Protein AF-A0AAD7DE97-F1 (afdb_monomer_lite)

Secondary structure (DSSP, 8-state):
-HHHHHHHHHH--SSPPPPPP---HHHHHHHHHHH-HHHHHHHHSS-HHHHHHHHHHHTT-GGG---SSSPPPPHHHHHHHHHHHHHHSSTT--GGG--

pLDDT: mean 86.44, std 11.4, range [39.44, 98.31]

Sequence (99 aa):
YCELIREIEGTRVLSPAPPVPKMSQLPLLDHFREYSVDRWRRKLRVEPDTFDVLLGLIEGDTVFQNNSHTPQLPVEMQLAVFLFRAGHYGNAASPEDTA

Foldseek 3Di:
DVVLVVVCVVVVDNDDDDDQDPDDPVVSLVVCLPPNQPVNCLQQVDGPVVLVVVCVVPQPDPVQDDPDPDDDDRPSVVSSVVSNCVAAVDPPHDCPPVD

Organism: Mycena rosella (NCBI:txid1033263)

Structure (mmCIF, N/CA/C/O backbone):
data_AF-A0AAD7DE97-F1
#
_entry.id   AF-A0AAD7DE97-F1
#
loop_
_atom_site.group_PDB
_atom_site.id
_atom_site.type_symbol
_atom_si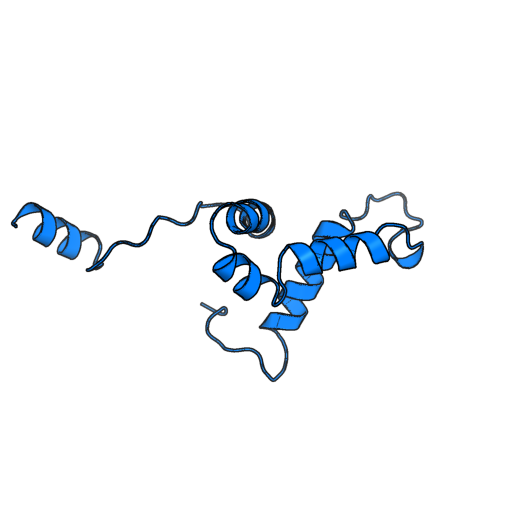te.label_atom_id
_atom_site.label_alt_id
_atom_site.label_comp_id
_atom_site.label_asym_id
_atom_site.label_entity_id
_atom_site.label_seq_id
_atom_site.pdbx_PDB_ins_code
_atom_site.Cartn_x
_atom_site.Cartn_y
_atom_site.Cartn_z
_atom_site.occupancy
_atom_site.B_iso_or_equiv
_atom_site.auth_seq_id
_atom_site.auth_comp_id
_atom_site.auth_asym_id
_atom_site.auth_atom_id
_atom_site.pdbx_PDB_model_num
ATOM 1 N N . TYR A 1 1 ? 25.579 7.204 -31.307 1.00 62.41 1 TYR A N 1
ATOM 2 C CA . TYR A 1 1 ? 26.473 6.165 -30.747 1.00 62.41 1 TYR A CA 1
ATOM 3 C C . TYR A 1 1 ? 27.391 6.720 -29.658 1.00 62.41 1 TYR A C 1
ATOM 5 O O . TYR A 1 1 ? 27.329 6.211 -28.551 1.00 62.41 1 TYR A O 1
ATOM 13 N N . CYS A 1 2 ? 28.175 7.781 -29.901 1.00 77.06 2 CYS A N 1
ATOM 14 C CA . CYS A 1 2 ? 29.068 8.354 -28.876 1.00 77.06 2 CYS A CA 1
ATOM 15 C C . CYS A 1 2 ? 28.351 8.925 -27.636 1.00 77.06 2 CYS A C 1
ATOM 17 O O . CYS A 1 2 ? 28.868 8.788 -26.535 1.00 77.06 2 CYS A O 1
ATOM 19 N N . GLU A 1 3 ? 27.176 9.542 -27.790 1.00 80.94 3 GLU A N 1
ATOM 20 C CA . GLU A 1 3 ? 26.407 10.071 -26.647 1.00 80.94 3 GLU A CA 1
ATOM 21 C C . GLU A 1 3 ? 25.829 8.954 -25.773 1.00 80.94 3 GLU A C 1
ATOM 23 O O . GLU A 1 3 ? 25.995 8.993 -24.561 1.00 80.94 3 GLU A O 1
ATOM 28 N N . LEU A 1 4 ? 25.279 7.903 -26.391 1.00 80.00 4 LEU A N 1
ATOM 29 C CA . LEU A 1 4 ? 24.781 6.719 -25.685 1.00 80.00 4 LEU A CA 1
ATOM 30 C C . LEU A 1 4 ? 25.894 6.0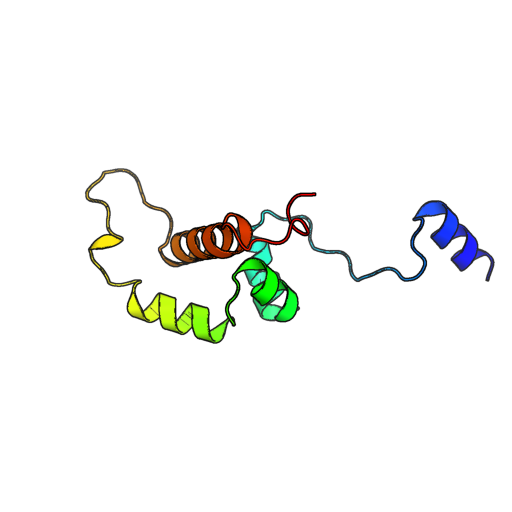05 -24.901 1.00 80.00 4 LEU A C 1
ATOM 32 O O . LEU A 1 4 ? 25.688 5.619 -23.758 1.00 80.00 4 LEU A O 1
ATOM 36 N N . ILE A 1 5 ? 27.086 5.849 -25.491 1.00 84.62 5 ILE A N 1
ATOM 37 C CA . ILE A 1 5 ? 28.232 5.236 -24.798 1.00 84.62 5 ILE A CA 1
ATOM 38 C C . ILE A 1 5 ? 28.654 6.090 -23.598 1.00 84.62 5 ILE A C 1
ATOM 40 O O . ILE A 1 5 ? 28.828 5.548 -22.513 1.00 84.62 5 ILE A O 1
ATOM 44 N N . ARG A 1 6 ? 28.745 7.418 -23.753 1.00 85.31 6 ARG A N 1
ATOM 45 C CA . ARG A 1 6 ? 29.068 8.326 -22.637 1.00 85.31 6 ARG A CA 1
ATOM 46 C C . ARG A 1 6 ? 28.019 8.284 -21.528 1.00 85.31 6 ARG A C 1
ATOM 48 O O . ARG A 1 6 ? 28.370 8.341 -20.353 1.00 85.31 6 ARG A O 1
ATOM 55 N N . GLU A 1 7 ? 26.745 8.188 -21.887 1.00 83.56 7 GLU A N 1
ATOM 56 C CA . GLU A 1 7 ? 25.651 8.083 -20.924 1.00 83.56 7 GLU A CA 1
ATOM 57 C C . GLU A 1 7 ? 25.702 6.753 -20.162 1.00 83.56 7 GLU A C 1
ATOM 59 O O . GLU A 1 7 ? 25.599 6.750 -18.935 1.00 83.56 7 GLU A O 1
ATOM 64 N N . ILE A 1 8 ? 25.955 5.634 -20.849 1.00 85.69 8 ILE A N 1
ATOM 65 C CA . ILE A 1 8 ? 26.151 4.322 -20.216 1.00 85.69 8 ILE A CA 1
ATOM 66 C C . ILE A 1 8 ? 27.399 4.329 -19.324 1.00 85.69 8 ILE A C 1
ATOM 68 O O . ILE A 1 8 ? 27.349 3.808 -18.216 1.00 85.69 8 ILE A O 1
ATOM 72 N N . GLU A 1 9 ? 28.510 4.934 -19.746 1.00 87.69 9 GLU A N 1
ATOM 73 C CA . GLU A 1 9 ? 29.728 5.036 -18.927 1.00 87.69 9 GLU A CA 1
ATOM 74 C C . GLU A 1 9 ? 29.513 5.893 -17.667 1.00 87.69 9 GLU A C 1
ATOM 76 O O . GLU A 1 9 ? 30.006 5.541 -16.593 1.00 87.69 9 GLU A O 1
ATOM 81 N N . GLY A 1 10 ? 28.745 6.984 -17.776 1.00 87.25 10 GLY A N 1
ATOM 82 C CA . GLY A 1 10 ? 28.440 7.883 -16.659 1.00 87.25 10 GLY A CA 1
ATOM 83 C C . GLY A 1 10 ? 27.393 7.339 -15.683 1.00 87.25 10 GLY A C 1
ATOM 84 O O . GLY A 1 10 ? 27.522 7.525 -14.475 1.00 87.25 10 GLY A O 1
ATOM 85 N N . THR A 1 11 ? 26.365 6.653 -16.185 1.00 85.00 11 THR A N 1
ATOM 86 C CA . THR A 1 11 ? 25.256 6.127 -15.367 1.00 85.00 11 THR A CA 1
ATOM 87 C C . THR A 1 11 ? 25.455 4.674 -14.948 1.00 85.00 11 THR A C 1
ATOM 89 O O . THR A 1 11 ? 24.869 4.238 -13.961 1.00 85.00 11 THR A O 1
ATOM 92 N N . ARG A 1 12 ? 26.290 3.924 -15.680 1.00 84.44 12 ARG A N 1
ATOM 93 C CA . ARG A 1 12 ? 26.448 2.462 -15.604 1.00 84.44 12 ARG A CA 1
ATOM 94 C C . ARG A 1 12 ? 25.154 1.685 -15.856 1.00 84.44 12 ARG A C 1
ATOM 96 O O . ARG A 1 12 ? 25.002 0.570 -15.363 1.00 84.44 12 ARG A O 1
ATOM 103 N N 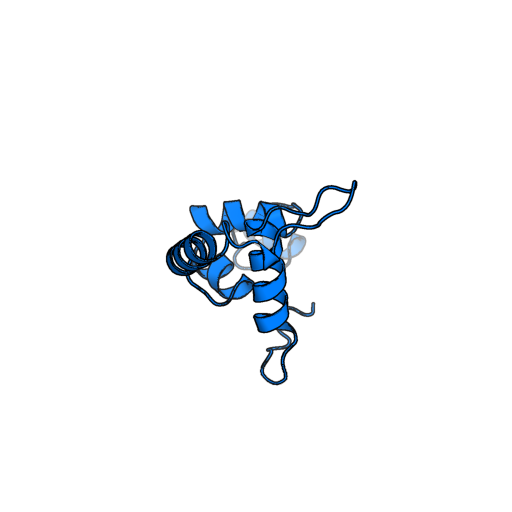. VAL A 1 13 ? 24.226 2.249 -16.632 1.00 84.19 13 VAL A N 1
ATOM 104 C CA . VAL A 1 13 ? 22.925 1.634 -16.924 1.00 84.19 13 VAL A CA 1
ATOM 105 C C 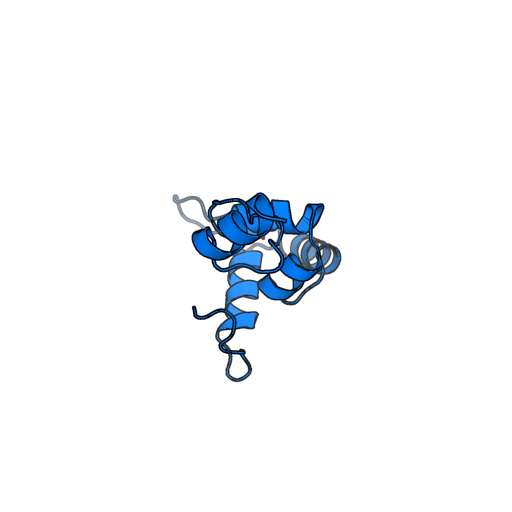. VAL A 1 13 ? 22.743 1.466 -18.431 1.00 84.19 13 VAL A C 1
ATOM 107 O O . VAL A 1 13 ? 22.751 2.437 -19.176 1.00 84.19 13 VAL A O 1
ATOM 110 N N . LEU A 1 14 ? 22.552 0.219 -18.879 1.00 85.50 14 LEU A N 1
ATOM 111 C CA . LEU A 1 14 ? 22.364 -0.125 -20.298 1.00 85.50 14 LEU A CA 1
ATOM 112 C C . LEU A 1 14 ? 20.974 0.259 -20.830 1.00 85.50 14 LEU A C 1
ATOM 114 O O . LEU A 1 14 ? 20.804 0.549 -22.010 1.00 85.50 14 LEU A O 1
ATOM 118 N N . SER A 1 15 ? 19.960 0.214 -19.971 1.00 80.81 15 SER A N 1
ATOM 119 C CA . SER A 1 15 ? 18.578 0.547 -20.317 1.00 80.81 15 SER A CA 1
ATOM 120 C C . SER A 1 15 ? 17.953 1.280 -19.134 1.00 80.81 15 SER A C 1
ATOM 122 O O . SER A 1 15 ? 17.569 0.629 -18.159 1.00 80.81 15 SER A O 1
ATOM 124 N N . PRO A 1 16 ? 17.925 2.624 -19.153 1.00 74.88 16 PRO A N 1
ATOM 125 C CA . PRO A 1 16 ? 17.422 3.394 -18.028 1.00 74.88 16 PRO A CA 1
ATOM 126 C C . PRO A 1 16 ? 15.931 3.121 -17.826 1.00 74.88 16 PRO A C 1
ATOM 128 O O . PRO A 1 16 ? 15.114 3.305 -18.728 1.00 74.88 16 PRO A O 1
ATOM 131 N N . ALA A 1 17 ? 15.577 2.663 -16.626 1.00 76.75 17 ALA A N 1
ATOM 132 C CA . ALA A 1 17 ? 14.186 2.592 -16.205 1.00 76.75 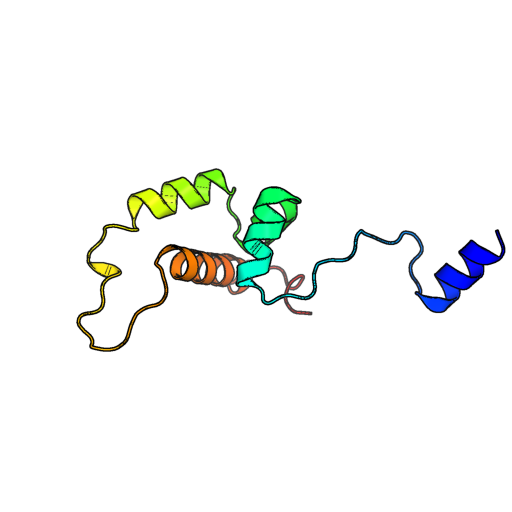17 ALA A CA 1
ATOM 133 C C . ALA A 1 17 ? 13.668 4.008 -15.889 1.00 76.75 17 ALA A C 1
ATOM 135 O O . ALA A 1 17 ? 14.460 4.865 -15.479 1.00 76.75 17 ALA A O 1
ATOM 136 N N . PRO A 1 18 ? 12.352 4.262 -16.017 1.00 79.31 18 PRO A N 1
ATOM 137 C CA . PRO A 1 18 ? 11.761 5.511 -15.559 1.00 79.31 18 PRO A CA 1
ATOM 138 C C . PRO A 1 18 ? 12.155 5.778 -14.099 1.00 79.31 18 PRO A C 1
ATOM 140 O O . PRO A 1 18 ? 12.068 4.856 -13.275 1.00 79.31 18 PRO A O 1
ATOM 143 N N . PRO A 1 19 ? 12.595 7.002 -13.763 1.00 77.75 19 PRO A N 1
ATOM 144 C CA . PRO A 1 19 ? 13.016 7.317 -12.411 1.00 77.75 19 PRO A CA 1
ATOM 145 C C . PRO A 1 19 ? 11.840 7.144 -11.450 1.00 77.75 19 PRO A C 1
ATOM 147 O O . PRO A 1 19 ? 10.731 7.613 -11.705 1.00 77.75 19 PRO A O 1
ATOM 150 N N . VAL A 1 20 ? 12.086 6.477 -10.324 1.00 77.75 20 VAL A N 1
ATOM 151 C CA . VAL A 1 20 ? 11.116 6.432 -9.229 1.00 77.75 20 VAL A CA 1
ATOM 152 C C . VAL A 1 20 ? 11.136 7.795 -8.529 1.00 77.75 20 VAL A C 1
ATOM 154 O O . VAL A 1 20 ? 12.227 8.278 -8.201 1.00 77.75 20 VAL A O 1
ATOM 157 N N . PRO A 1 21 ? 9.974 8.431 -8.290 1.00 82.38 21 PRO A N 1
ATOM 158 C CA . PRO A 1 21 ? 9.916 9.681 -7.548 1.00 82.38 21 PRO A CA 1
ATOM 159 C C . PRO A 1 21 ? 10.614 9.557 -6.192 1.00 82.38 21 PRO A C 1
ATOM 161 O O . PRO A 1 21 ? 10.406 8.599 -5.445 1.00 82.38 21 PRO A O 1
ATOM 164 N N . LYS A 1 22 ? 11.451 10.543 -5.860 1.00 82.50 22 LYS A N 1
ATOM 165 C CA . LYS A 1 22 ? 12.120 10.608 -4.556 1.00 82.50 22 LYS A CA 1
ATOM 166 C C . LYS A 1 22 ? 11.145 11.162 -3.519 1.00 82.50 22 LYS A C 1
ATOM 168 O O . LYS A 1 22 ? 11.108 12.365 -3.284 1.00 82.50 22 LYS A O 1
ATOM 173 N N . MET A 1 23 ? 10.349 10.280 -2.924 1.00 83.12 23 MET A N 1
ATOM 174 C CA . MET A 1 23 ? 9.362 10.615 -1.894 1.00 83.12 23 MET A CA 1
ATOM 175 C C . MET A 1 23 ? 9.366 9.581 -0.761 1.00 83.12 23 MET A C 1
ATOM 177 O O . MET A 1 23 ? 9.994 8.525 -0.869 1.00 83.12 23 MET A O 1
ATOM 181 N N . SER A 1 24 ? 8.698 9.890 0.353 1.00 84.38 24 SER A N 1
ATOM 182 C CA . SER A 1 24 ? 8.520 8.919 1.438 1.00 84.38 24 SER A CA 1
ATOM 183 C C . SER A 1 24 ? 7.659 7.735 0.973 1.00 84.38 24 SER A C 1
ATOM 185 O O . SER A 1 24 ? 6.907 7.834 0.006 1.00 84.38 24 SER A O 1
ATOM 187 N N . GLN A 1 25 ? 7.790 6.585 1.643 1.00 85.12 25 GLN A N 1
ATOM 188 C CA . GLN A 1 25 ? 7.211 5.325 1.155 1.00 85.12 25 GLN A CA 1
ATOM 189 C C . GLN A 1 25 ? 5.680 5.353 1.044 1.00 85.12 25 GLN A C 1
ATOM 191 O O . GLN A 1 25 ? 5.153 4.758 0.115 1.00 85.12 25 GLN A O 1
ATOM 196 N N . LEU A 1 26 ? 4.978 6.037 1.957 1.00 87.25 26 LEU A N 1
ATOM 197 C CA . LEU A 1 26 ? 3.512 6.100 1.938 1.00 87.25 26 LEU A CA 1
ATOM 198 C C . LEU A 1 26 ? 2.979 6.916 0.743 1.00 87.25 26 LEU A C 1
ATOM 200 O O . LEU A 1 26 ? 2.249 6.336 -0.047 1.00 87.25 26 LEU A O 1
ATOM 204 N N . PRO A 1 27 ? 3.400 8.173 0.498 1.00 88.56 27 PRO A N 1
ATOM 205 C CA . PRO A 1 27 ? 3.025 8.902 -0.722 1.00 88.56 27 PRO A CA 1
ATOM 206 C C . PRO A 1 27 ? 3.416 8.206 -2.032 1.00 88.56 27 PRO A C 1
ATOM 208 O O . PRO A 1 27 ? 2.792 8.412 -3.069 1.00 88.56 27 PRO A O 1
ATOM 211 N N . LEU A 1 28 ? 4.469 7.383 -2.008 1.00 90.19 28 LEU A N 1
ATOM 212 C CA . LEU A 1 28 ? 4.882 6.612 -3.179 1.00 90.19 28 LEU A CA 1
ATOM 213 C C . LEU A 1 28 ? 3.863 5.528 -3.552 1.00 90.19 28 LEU A C 1
ATOM 215 O O . LEU A 1 28 ? 3.792 5.139 -4.718 1.00 90.19 28 LEU A O 1
ATOM 219 N N . LEU A 1 29 ? 3.067 5.062 -2.585 1.00 92.25 29 LEU A N 1
ATOM 220 C CA . LEU A 1 29 ? 1.968 4.145 -2.841 1.00 92.25 29 LEU A CA 1
ATOM 221 C C . LEU A 1 29 ? 0.950 4.803 -3.781 1.00 92.25 29 LEU A C 1
ATOM 223 O O . LEU A 1 29 ? 0.652 4.205 -4.807 1.00 92.25 29 LEU A O 1
ATOM 227 N N . ASP A 1 30 ? 0.509 6.039 -3.540 1.00 91.00 30 ASP A N 1
ATOM 228 C CA . ASP A 1 30 ? -0.454 6.727 -4.423 1.00 91.00 30 ASP A CA 1
ATOM 229 C C . ASP A 1 30 ? 0.047 6.799 -5.872 1.00 91.00 30 ASP A C 1
ATOM 231 O O . ASP A 1 30 ? -0.663 6.460 -6.820 1.00 91.00 30 ASP A O 1
ATOM 235 N N . HIS A 1 31 ? 1.331 7.119 -6.046 1.00 90.56 31 HIS A N 1
ATOM 236 C CA . HIS A 1 31 ? 1.967 7.105 -7.360 1.00 90.56 31 HIS A CA 1
ATOM 237 C C . HIS A 1 31 ? 2.007 5.693 -7.977 1.00 90.56 31 HIS A C 1
ATOM 239 O O . HIS A 1 31 ? 1.821 5.517 -9.181 1.00 90.56 31 HIS A O 1
ATOM 245 N N . PHE A 1 32 ? 2.276 4.647 -7.195 1.00 92.25 32 PHE A N 1
ATOM 246 C CA . PHE A 1 32 ? 2.252 3.277 -7.714 1.00 92.25 32 PHE A CA 1
ATOM 247 C C . PHE A 1 32 ? 0.846 2.799 -8.055 1.00 92.25 32 PHE A C 1
ATOM 249 O O . PHE A 1 32 ? 0.691 2.105 -9.056 1.00 92.25 32 PHE A O 1
ATOM 256 N N . ARG A 1 33 ? -0.167 3.194 -7.286 1.00 92.19 33 ARG A N 1
ATOM 257 C CA . ARG A 1 33 ? -1.570 2.892 -7.574 1.00 92.19 33 ARG A CA 1
ATOM 258 C C . ARG A 1 33 ? -1.971 3.415 -8.950 1.00 92.19 33 ARG A C 1
ATOM 260 O O . ARG A 1 33 ? -2.596 2.684 -9.707 1.00 92.19 33 ARG A O 1
ATOM 267 N N . GLU A 1 34 ? -1.552 4.632 -9.290 1.00 90.56 34 GLU A N 1
ATOM 268 C CA . GLU A 1 34 ? -1.917 5.277 -10.555 1.00 90.56 34 GLU A CA 1
ATOM 269 C C . GLU A 1 34 ? -1.050 4.823 -11.743 1.00 90.56 34 GLU A C 1
ATOM 271 O O . GLU A 1 34 ? -1.564 4.555 -12.827 1.00 90.56 34 GLU A O 1
ATOM 276 N N . TYR A 1 35 ? 0.267 4.690 -11.551 1.00 90.19 35 TYR A N 1
ATOM 277 C CA . TYR A 1 35 ? 1.207 4.516 -12.667 1.00 90.19 35 TYR A CA 1
ATOM 278 C C . TYR A 1 35 ? 1.885 3.141 -12.722 1.00 90.19 35 TYR A C 1
ATOM 280 O O . TYR A 1 35 ? 2.627 2.859 -13.666 1.00 90.19 35 TYR A O 1
ATOM 288 N N . SER A 1 36 ? 1.737 2.285 -11.702 1.00 90.44 36 SER A N 1
ATOM 289 C CA . SER A 1 36 ? 2.456 1.005 -11.647 1.00 90.44 36 SER A CA 1
ATOM 290 C C . SER A 1 36 ? 1.886 0.008 -10.632 1.00 90.44 36 SER A C 1
ATOM 292 O O . SER A 1 36 ? 2.483 -0.244 -9.578 1.00 90.44 36 SER A O 1
ATOM 294 N N . VAL A 1 37 ? 0.771 -0.625 -10.997 1.00 93.25 37 VAL A N 1
ATOM 295 C CA . VAL A 1 37 ? 0.088 -1.631 -10.165 1.00 93.25 37 VAL A CA 1
ATOM 296 C C . VAL A 1 37 ? 1.032 -2.758 -9.725 1.00 93.25 37 VAL A C 1
ATOM 298 O O . VAL A 1 37 ? 1.001 -3.172 -8.570 1.00 93.25 37 VAL A O 1
ATOM 301 N N . ASP A 1 38 ? 1.970 -3.192 -10.572 1.00 92.81 38 ASP A N 1
ATOM 302 C CA . ASP A 1 38 ? 2.964 -4.204 -10.184 1.00 92.81 38 ASP A CA 1
ATOM 303 C C . ASP A 1 38 ? 3.829 -3.777 -8.991 1.00 92.81 38 ASP A C 1
ATOM 305 O O . ASP A 1 38 ? 4.134 -4.589 -8.115 1.00 92.81 38 ASP A O 1
ATOM 309 N N . ARG A 1 39 ? 4.240 -2.503 -8.933 1.00 91.44 39 ARG A N 1
ATOM 310 C CA . ARG A 1 39 ? 5.020 -1.977 -7.803 1.00 91.44 39 ARG A CA 1
ATOM 311 C C . ARG A 1 39 ? 4.163 -1.841 -6.552 1.00 91.44 39 ARG A C 1
ATOM 313 O O . ARG A 1 39 ? 4.647 -2.164 -5.468 1.00 91.44 39 ARG A O 1
ATOM 320 N N . TRP A 1 40 ? 2.899 -1.446 -6.705 1.00 94.06 40 TRP A N 1
ATOM 321 C CA . TRP A 1 40 ? 1.932 -1.447 -5.607 1.00 94.06 40 TRP A CA 1
ATOM 322 C C . TRP A 1 40 ? 1.789 -2.849 -5.004 1.00 94.06 40 TRP A C 1
ATOM 324 O O . TRP A 1 40 ? 2.002 -3.041 -3.806 1.00 94.06 40 TRP A O 1
ATOM 334 N N . ARG A 1 41 ? 1.536 -3.855 -5.848 1.00 94.50 41 ARG A N 1
ATOM 335 C CA . ARG A 1 41 ? 1.401 -5.256 -5.433 1.00 94.50 41 ARG A CA 1
ATOM 336 C C . ARG A 1 41 ? 2.660 -5.803 -4.786 1.00 94.50 41 ARG A C 1
ATOM 338 O O . ARG A 1 41 ? 2.560 -6.538 -3.812 1.00 94.50 41 ARG A O 1
ATOM 345 N N . ARG A 1 42 ? 3.853 -5.463 -5.279 1.00 91.00 42 ARG A N 1
ATOM 346 C CA . ARG A 1 42 ? 5.100 -5.866 -4.604 1.00 91.00 42 ARG A CA 1
ATOM 347 C C . ARG A 1 42 ? 5.178 -5.283 -3.196 1.00 91.00 42 ARG A C 1
ATOM 349 O O . ARG A 1 42 ? 5.523 -6.010 -2.273 1.00 91.00 42 ARG A O 1
ATOM 356 N N . LYS A 1 43 ? 4.783 -4.019 -3.014 1.00 91.25 43 LYS A N 1
ATOM 357 C CA . LYS A 1 43 ? 4.826 -3.340 -1.712 1.00 91.25 43 LYS A CA 1
ATOM 358 C C . LYS A 1 43 ? 3.758 -3.804 -0.723 1.00 91.25 43 LYS A C 1
ATOM 360 O O . LYS A 1 43 ? 4.080 -3.960 0.449 1.00 91.25 43 LYS A O 1
ATOM 365 N N . LEU A 1 44 ? 2.516 -4.024 -1.145 1.00 94.62 44 LEU A N 1
ATOM 366 C CA . LEU A 1 44 ? 1.420 -4.360 -0.219 1.00 94.62 44 LEU A CA 1
ATOM 367 C C . LEU A 1 44 ? 0.948 -5.817 -0.308 1.00 94.62 44 LEU A C 1
ATOM 369 O O . LEU A 1 44 ? 0.125 -6.242 0.494 1.00 94.62 44 LEU A O 1
ATOM 373 N N . ARG A 1 45 ? 1.471 -6.592 -1.267 1.00 94.19 45 ARG A N 1
ATOM 374 C CA . ARG A 1 45 ? 1.115 -7.998 -1.547 1.00 94.19 45 ARG A CA 1
ATOM 375 C C . ARG A 1 45 ? -0.367 -8.228 -1.885 1.00 94.19 45 ARG A C 1
ATOM 377 O O . ARG A 1 45 ? -0.812 -9.371 -1.926 1.00 94.19 45 ARG A O 1
ATOM 384 N N . VAL A 1 46 ? -1.101 -7.162 -2.206 1.00 95.31 46 VAL A N 1
ATOM 385 C CA . VAL A 1 46 ? -2.507 -7.163 -2.642 1.00 95.31 46 VAL A CA 1
ATOM 386 C C . VAL A 1 46 ? -2.707 -6.201 -3.817 1.00 95.31 46 VAL A C 1
ATOM 388 O O . VAL A 1 46 ? -1.889 -5.305 -4.034 1.00 95.31 46 VAL A O 1
ATOM 391 N N . GLU A 1 47 ? -3.785 -6.390 -4.579 1.00 96.12 47 GLU A N 1
ATOM 392 C CA . GLU A 1 47 ? -4.222 -5.426 -5.601 1.00 96.12 47 GLU A CA 1
ATOM 393 C C . GLU A 1 47 ? -4.775 -4.142 -4.954 1.00 96.12 47 GLU A C 1
ATOM 395 O O . GLU A 1 47 ? -5.288 -4.216 -3.831 1.00 96.12 47 GLU A O 1
ATOM 400 N N . PRO A 1 48 ? -4.723 -2.979 -5.635 1.00 96.31 48 PRO A N 1
ATOM 401 C CA . PRO A 1 48 ? -5.354 -1.746 -5.158 1.00 96.31 48 PRO A CA 1
ATOM 402 C C . PRO A 1 48 ? -6.831 -1.927 -4.793 1.00 96.31 48 PRO A C 1
ATOM 404 O O . PRO A 1 48 ? -7.223 -1.557 -3.692 1.00 96.31 48 PRO A O 1
ATOM 407 N N . ASP A 1 49 ? -7.610 -2.598 -5.643 1.00 97.19 49 ASP A N 1
ATOM 408 C CA . ASP A 1 49 ? -9.042 -2.817 -5.399 1.00 97.19 49 ASP A CA 1
ATOM 409 C C . ASP A 1 49 ? -9.282 -3.694 -4.163 1.00 97.19 49 ASP A C 1
ATOM 411 O O . ASP A 1 49 ? -10.193 -3.458 -3.373 1.00 97.19 49 ASP A O 1
ATOM 415 N N . THR A 1 50 ? -8.437 -4.711 -3.952 1.00 97.62 50 THR A N 1
ATOM 416 C CA . THR A 1 50 ? -8.492 -5.540 -2.738 1.00 97.62 50 THR A CA 1
ATOM 417 C C . THR A 1 50 ? -8.178 -4.712 -1.499 1.00 97.62 50 THR A C 1
ATOM 419 O O . THR A 1 50 ? -8.822 -4.892 -0.469 1.00 97.62 50 THR A O 1
ATOM 422 N N . PHE A 1 51 ? -7.206 -3.806 -1.591 1.00 97.50 51 PHE A N 1
ATOM 423 C CA . PHE A 1 51 ? -6.887 -2.890 -0.505 1.00 97.50 51 PHE A CA 1
ATOM 424 C C . PHE A 1 51 ? -8.082 -1.989 -0.165 1.00 97.50 51 PHE A C 1
ATOM 426 O O . PHE A 1 51 ? -8.417 -1.872 1.011 1.00 97.50 51 PHE A O 1
ATOM 433 N N . ASP A 1 52 ? -8.766 -1.429 -1.164 1.00 97.75 52 ASP A N 1
ATOM 434 C CA . ASP A 1 52 ? -9.920 -0.545 -0.947 1.00 97.75 52 ASP A CA 1
ATOM 435 C C . ASP A 1 52 ? -11.115 -1.294 -0.340 1.00 97.75 52 ASP A C 1
ATOM 437 O O . ASP A 1 52 ? -11.771 -0.789 0.572 1.00 97.75 52 ASP A O 1
ATOM 441 N N . VAL A 1 53 ? -11.357 -2.539 -0.767 1.00 98.31 53 VAL A N 1
ATOM 442 C CA . VAL A 1 53 ? -12.367 -3.408 -0.142 1.00 98.31 53 VAL A CA 1
ATOM 443 C C . VAL A 1 53 ? -12.019 -3.688 1.320 1.00 98.31 53 VAL A C 1
ATOM 445 O O . VAL A 1 53 ? -12.885 -3.573 2.183 1.00 98.31 53 VAL A O 1
ATOM 448 N N . LEU A 1 54 ? -10.763 -4.034 1.621 1.00 97.38 54 LEU A N 1
ATOM 449 C CA . LEU A 1 54 ? -10.322 -4.268 2.999 1.00 97.38 54 LEU A CA 1
ATOM 450 C C . LEU A 1 54 ? -10.469 -3.011 3.854 1.00 97.38 54 LEU A C 1
ATOM 452 O O . LEU A 1 54 ? -10.962 -3.107 4.975 1.00 97.38 54 LEU A O 1
ATOM 456 N N . LEU A 1 55 ? -10.085 -1.849 3.323 1.00 97.81 55 LEU A N 1
ATOM 457 C CA . LEU A 1 55 ? -10.230 -0.569 4.002 1.00 97.81 55 LEU A CA 1
ATOM 458 C C . LEU A 1 55 ? -11.700 -0.284 4.326 1.00 97.81 55 LEU A C 1
ATOM 460 O O . LEU A 1 55 ? -12.021 -0.036 5.485 1.00 97.81 55 LEU A O 1
ATOM 464 N N . GLY A 1 56 ? -12.602 -0.420 3.350 1.00 97.81 56 GLY A N 1
ATOM 465 C CA . GLY A 1 56 ? -14.037 -0.202 3.555 1.00 97.81 56 GLY A CA 1
ATOM 466 C C . GLY A 1 56 ? -14.673 -1.146 4.583 1.00 97.81 56 GLY A C 1
ATOM 467 O O . GLY A 1 56 ? -15.660 -0.783 5.219 1.00 97.81 56 GLY A O 1
ATOM 468 N N . LEU A 1 57 ? -14.101 -2.338 4.790 1.00 96.88 57 LEU A N 1
ATOM 469 C CA . LEU A 1 57 ? -14.553 -3.276 5.822 1.00 96.88 57 LEU A CA 1
ATOM 470 C C . LEU A 1 57 ? -14.104 -2.890 7.238 1.00 96.88 57 LEU A C 1
ATOM 472 O O . LEU A 1 57 ? -14.768 -3.286 8.194 1.00 96.88 57 LEU A O 1
ATOM 476 N N . ILE A 1 58 ? -12.992 -2.162 7.387 1.00 96.12 58 ILE A N 1
ATOM 477 C CA . ILE A 1 58 ? -12.356 -1.926 8.695 1.00 96.12 58 ILE A CA 1
ATOM 478 C C . ILE A 1 58 ? -12.352 -0.460 9.144 1.00 96.12 58 ILE A C 1
ATOM 480 O O . ILE A 1 58 ? -12.217 -0.201 10.336 1.00 96.12 58 ILE A O 1
ATOM 484 N N . GLU A 1 59 ? -12.501 0.504 8.231 1.00 95.56 59 GLU A N 1
ATOM 485 C CA . GLU A 1 59 ? -12.352 1.940 8.518 1.00 95.56 59 GLU A CA 1
ATOM 486 C C . GLU A 1 59 ? -13.313 2.442 9.606 1.00 95.56 59 GLU A C 1
ATOM 488 O O . GLU A 1 59 ? -12.948 3.291 10.419 1.00 95.56 59 GLU A O 1
ATOM 493 N N . GLY A 1 60 ? -14.527 1.888 9.655 1.00 93.62 60 GLY A N 1
ATOM 494 C CA . GLY A 1 60 ? -15.546 2.241 10.645 1.00 93.62 60 GLY A CA 1
ATOM 495 C C . GLY A 1 60 ? -15.456 1.484 11.974 1.00 93.62 60 GLY A C 1
ATOM 496 O O . GLY A 1 60 ? -16.268 1.746 12.863 1.00 93.62 60 GLY A O 1
ATOM 497 N N . ASP A 1 61 ? -14.527 0.537 12.129 1.00 94.06 61 ASP A N 1
ATOM 498 C CA . ASP A 1 61 ? -14.455 -0.290 13.332 1.00 94.06 61 ASP A CA 1
ATOM 499 C C . ASP A 1 61 ? -13.829 0.481 14.507 1.00 94.06 61 ASP A C 1
ATOM 501 O O . ASP A 1 61 ? -12.761 1.092 14.414 1.00 94.06 61 ASP A O 1
ATOM 505 N N . THR A 1 62 ? -14.496 0.406 15.658 1.00 92.38 62 THR A N 1
ATOM 506 C CA . THR A 1 62 ? -14.050 0.978 16.933 1.00 92.38 62 THR A CA 1
ATOM 507 C C . THR A 1 62 ? -12.655 0.528 17.372 1.00 92.38 62 THR A C 1
ATOM 509 O O . THR A 1 62 ? -11.995 1.264 18.099 1.00 92.38 62 THR A O 1
ATOM 512 N N . VAL A 1 63 ? -12.164 -0.631 16.919 1.00 92.19 63 VAL A N 1
ATOM 513 C CA . VAL A 1 63 ? -10.809 -1.113 17.232 1.00 92.19 63 VAL A CA 1
ATOM 514 C C . VAL A 1 63 ? -9.711 -0.186 16.695 1.00 92.19 63 VAL A C 1
ATOM 516 O O . VAL A 1 63 ? -8.614 -0.150 17.253 1.00 92.19 63 VAL A O 1
ATOM 519 N N . PHE A 1 64 ? -9.998 0.599 15.649 1.00 90.38 64 PHE A N 1
ATOM 520 C CA . PHE A 1 64 ? -9.067 1.585 15.089 1.00 90.38 64 PHE A CA 1
ATOM 521 C C . PHE A 1 64 ? -9.229 2.989 15.684 1.00 90.38 64 PHE A C 1
ATOM 523 O O . PHE A 1 64 ? -8.523 3.911 15.273 1.00 90.38 64 PHE A O 1
ATOM 530 N N . GLN A 1 65 ? -10.126 3.164 16.656 1.00 88.62 65 GLN A N 1
ATOM 531 C CA . GLN A 1 65 ? -10.286 4.411 17.394 1.00 88.62 65 GLN A CA 1
ATOM 532 C C . GLN A 1 65 ? -9.468 4.345 18.685 1.00 88.62 65 GLN A C 1
ATOM 534 O O . GLN A 1 65 ? -9.634 3.430 19.492 1.00 88.62 65 GLN A O 1
ATOM 539 N N . ASN A 1 66 ? -8.605 5.337 18.922 1.00 87.94 66 ASN A N 1
ATOM 540 C CA . ASN A 1 66 ? -8.006 5.512 20.241 1.00 87.94 66 ASN A CA 1
ATOM 541 C C . ASN A 1 66 ? -8.871 6.439 21.105 1.00 87.94 66 ASN A C 1
ATOM 543 O O . ASN A 1 66 ? -9.437 7.418 20.628 1.00 87.94 66 ASN A O 1
ATOM 547 N N . ASN A 1 67 ? -8.948 6.139 22.401 1.00 87.25 67 ASN A N 1
ATOM 548 C CA . ASN A 1 67 ? -9.574 7.015 23.393 1.00 87.25 67 ASN A CA 1
ATOM 549 C C . ASN A 1 67 ? -8.529 7.957 24.018 1.00 87.25 67 ASN A C 1
ATOM 551 O O . ASN A 1 67 ? -8.392 8.035 25.239 1.00 87.25 67 ASN A O 1
ATOM 555 N N . SER A 1 68 ? -7.697 8.586 23.186 1.00 89.25 68 SER A N 1
ATOM 556 C CA . SER A 1 68 ? -6.603 9.448 23.633 1.00 89.25 68 SER A CA 1
ATOM 557 C C . SER A 1 68 ? -6.721 10.853 23.048 1.00 89.25 68 SER A C 1
ATOM 559 O O . SER A 1 68 ? -7.357 11.077 22.025 1.00 89.25 68 SER A O 1
ATOM 561 N N . HIS A 1 69 ? -6.036 11.812 23.670 1.00 90.56 69 HIS A N 1
ATOM 562 C CA . HIS A 1 69 ? -5.935 13.181 23.153 1.00 90.56 69 HIS A CA 1
ATOM 563 C C . HIS A 1 69 ? -4.941 13.318 21.986 1.00 90.56 69 HIS A C 1
ATOM 565 O O . HIS A 1 69 ? -4.740 14.422 21.485 1.00 90.56 69 HIS A O 1
ATOM 571 N N . THR A 1 70 ? -4.280 12.229 21.576 1.00 91.25 70 THR A N 1
ATOM 572 C CA . THR A 1 70 ? -3.324 12.232 20.464 1.00 91.25 70 THR A CA 1
ATOM 573 C C . THR A 1 70 ? -3.965 11.605 19.226 1.00 91.25 70 THR A C 1
ATOM 575 O O . THR A 1 70 ? -4.397 10.450 19.294 1.00 91.25 70 THR A O 1
ATOM 578 N N . PRO A 1 71 ? -3.998 12.316 18.085 1.00 88.06 71 PRO A N 1
ATOM 579 C CA . PRO A 1 71 ? -4.523 11.767 16.842 1.00 88.06 71 PRO A CA 1
ATOM 580 C C . PRO A 1 71 ? -3.801 10.475 16.450 1.00 88.06 71 PRO A C 1
ATOM 582 O O . PRO A 1 71 ? -2.570 10.422 16.420 1.00 88.06 71 PRO A O 1
ATOM 585 N N . GLN A 1 72 ? -4.570 9.432 16.141 1.00 91.38 72 GLN A N 1
ATOM 586 C CA . GLN A 1 72 ? -4.037 8.238 15.496 1.00 91.38 72 GLN A CA 1
ATOM 587 C C . GLN A 1 72 ? -3.808 8.517 14.009 1.00 91.38 72 GLN A C 1
ATOM 589 O O . GLN A 1 72 ? -4.451 9.379 13.411 1.00 91.38 72 GLN A O 1
ATOM 594 N N . LEU A 1 73 ? -2.897 7.762 13.404 1.00 91.88 73 LEU A N 1
ATOM 595 C CA . LEU A 1 73 ? -2.729 7.753 11.956 1.00 91.88 73 LEU A CA 1
ATOM 596 C C . LEU A 1 73 ? -4.039 7.298 11.267 1.00 91.88 73 LEU A C 1
ATOM 598 O O . LEU A 1 73 ? -4.724 6.447 11.833 1.00 91.88 73 LEU A O 1
ATOM 602 N N . PRO A 1 74 ? -4.394 7.783 10.063 1.00 94.06 74 PRO A N 1
ATOM 603 C CA . PRO A 1 74 ? -5.559 7.277 9.330 1.00 94.06 74 PRO A CA 1
ATOM 604 C C . PRO A 1 74 ? -5.536 5.752 9.147 1.00 94.06 74 PRO A C 1
ATOM 606 O O . PRO A 1 74 ? -4.462 5.169 8.971 1.00 94.06 74 PRO A O 1
ATOM 609 N N . VAL A 1 75 ? -6.709 5.106 9.169 1.00 95.88 75 VAL A N 1
ATOM 610 C CA . VAL A 1 75 ? -6.833 3.635 9.081 1.00 95.88 75 VAL A CA 1
ATOM 611 C C . VAL A 1 75 ? -6.203 3.092 7.799 1.00 95.88 75 VAL A C 1
ATOM 613 O O . VAL A 1 75 ? -5.485 2.097 7.845 1.00 95.88 75 VAL A O 1
ATOM 616 N N . GLU A 1 76 ? -6.366 3.804 6.684 1.00 96.31 76 GLU A N 1
ATOM 617 C CA . GLU A 1 76 ? -5.706 3.507 5.409 1.00 96.31 76 GLU A CA 1
ATOM 618 C C . GLU A 1 76 ? -4.186 3.353 5.557 1.00 96.31 76 GLU A C 1
ATOM 620 O O . GLU A 1 76 ? -3.601 2.341 5.167 1.00 96.31 76 GLU A O 1
ATOM 625 N N . MET A 1 77 ? -3.530 4.330 6.182 1.00 95.44 77 MET A N 1
ATOM 626 C CA . MET A 1 77 ? -2.081 4.299 6.357 1.00 95.44 77 MET A CA 1
ATOM 627 C C . MET A 1 77 ? -1.656 3.211 7.351 1.00 95.44 77 MET A C 1
ATOM 629 O O . MET A 1 77 ? -0.617 2.579 7.160 1.00 95.44 77 MET A O 1
ATOM 633 N N . GLN A 1 78 ? -2.451 2.957 8.395 1.00 95.12 78 GLN A N 1
ATOM 634 C CA . GLN A 1 78 ? -2.200 1.846 9.319 1.00 95.12 78 GLN A CA 1
ATOM 635 C C . GLN A 1 78 ? -2.262 0.493 8.600 1.00 95.12 78 GLN A C 1
ATOM 637 O O . GLN A 1 78 ? -1.365 -0.334 8.782 1.00 95.12 78 GLN A O 1
ATOM 642 N N . LEU A 1 79 ? -3.274 0.287 7.751 1.00 96.06 79 LEU A N 1
ATOM 643 C CA . LEU A 1 79 ? -3.430 -0.917 6.938 1.00 96.06 79 LEU A CA 1
ATOM 644 C C . LEU A 1 79 ? -2.260 -1.079 5.962 1.00 96.06 79 LEU A C 1
ATOM 646 O O . LEU A 1 79 ? -1.677 -2.161 5.883 1.00 96.06 79 LEU A O 1
ATOM 650 N N . ALA A 1 80 ? -1.858 -0.008 5.272 1.00 95.88 80 ALA A N 1
ATOM 651 C CA . ALA A 1 80 ? -0.708 -0.028 4.370 1.00 95.88 80 ALA A CA 1
ATOM 652 C C . ALA A 1 80 ? 0.589 -0.423 5.098 1.00 95.88 80 ALA A C 1
ATOM 654 O O . ALA A 1 80 ? 1.330 -1.288 4.625 1.00 95.88 80 ALA A O 1
ATOM 655 N N . VAL A 1 81 ? 0.844 0.147 6.282 1.00 93.81 81 VAL A N 1
ATOM 656 C CA . VAL A 1 81 ? 2.003 -0.214 7.115 1.00 93.81 81 VAL A CA 1
ATOM 657 C C . VAL A 1 81 ? 1.929 -1.673 7.561 1.00 93.81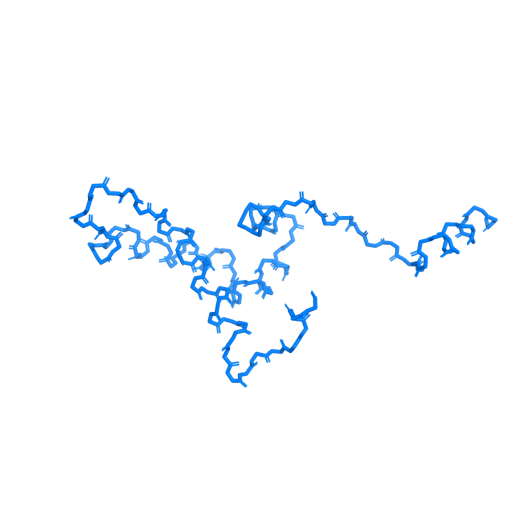 81 VAL A C 1
ATOM 659 O O . VAL A 1 81 ? 2.939 -2.378 7.511 1.00 93.81 81 VAL A O 1
ATOM 662 N N . PHE A 1 82 ? 0.755 -2.144 7.985 1.00 93.75 82 PHE A N 1
ATOM 663 C CA . PHE A 1 82 ? 0.559 -3.533 8.390 1.00 93.75 82 PHE A CA 1
ATOM 664 C C . PHE A 1 82 ? 0.852 -4.503 7.241 1.00 93.75 82 PHE A C 1
ATOM 666 O O . PHE A 1 82 ? 1.667 -5.408 7.412 1.00 93.75 82 PHE A O 1
ATOM 673 N N . LEU A 1 83 ? 0.258 -4.286 6.064 1.00 94.50 83 LEU A N 1
ATOM 674 C CA . LEU A 1 83 ? 0.441 -5.142 4.889 1.00 94.50 83 LEU A CA 1
ATOM 675 C C . LEU A 1 83 ? 1.884 -5.128 4.386 1.00 94.50 83 LEU A C 1
ATOM 677 O O . LEU A 1 83 ? 2.443 -6.187 4.096 1.00 94.50 83 LEU A O 1
ATOM 681 N N . PHE A 1 84 ? 2.523 -3.954 4.359 1.00 92.19 84 PHE A N 1
ATOM 682 C CA . PHE A 1 84 ? 3.944 -3.856 4.041 1.00 92.19 84 PHE A CA 1
ATOM 683 C C . PHE A 1 84 ? 4.771 -4.717 5.001 1.00 92.19 84 PHE A C 1
ATOM 685 O O . PHE A 1 84 ? 5.573 -5.540 4.563 1.00 92.19 84 PHE A O 1
ATOM 692 N N . ARG A 1 85 ? 4.540 -4.594 6.313 1.00 89.81 85 ARG A N 1
ATOM 693 C CA . ARG A 1 85 ? 5.297 -5.360 7.309 1.00 89.81 85 ARG A CA 1
ATOM 694 C C . ARG A 1 85 ? 5.029 -6.864 7.219 1.00 89.81 85 ARG A C 1
ATOM 696 O O . ARG A 1 85 ? 5.976 -7.647 7.228 1.00 89.81 85 ARG A O 1
ATOM 703 N N . ALA A 1 86 ? 3.767 -7.263 7.095 1.00 88.94 86 ALA A N 1
ATOM 704 C CA . ALA A 1 86 ? 3.361 -8.660 6.976 1.00 88.94 86 ALA A CA 1
ATOM 705 C C . ALA A 1 86 ? 3.923 -9.321 5.705 1.00 88.94 86 ALA A C 1
ATOM 707 O O . ALA A 1 86 ? 4.314 -10.485 5.739 1.00 88.94 86 ALA A O 1
ATOM 708 N N . GLY A 1 87 ? 4.017 -8.569 4.604 1.00 87.00 87 GLY A N 1
ATOM 709 C CA . GLY A 1 87 ? 4.534 -9.055 3.327 1.00 87.00 87 GLY A CA 1
ATOM 710 C C . GLY A 1 87 ? 6.060 -9.137 3.218 1.00 87.00 87 GLY A C 1
ATOM 711 O O . GLY A 1 87 ? 6.547 -9.844 2.341 1.00 87.00 87 GLY A O 1
ATOM 712 N N . HIS A 1 88 ? 6.809 -8.425 4.068 1.00 83.50 88 HIS A N 1
ATOM 713 C CA . HIS A 1 88 ? 8.267 -8.259 3.918 1.00 83.50 88 HIS A CA 1
ATOM 714 C C . HIS A 1 88 ? 9.093 -8.752 5.107 1.00 83.50 88 HIS A C 1
ATOM 716 O O . HIS A 1 88 ? 10.302 -8.900 4.978 1.00 83.50 88 HIS A O 1
ATOM 722 N N . TYR A 1 89 ? 8.476 -9.019 6.259 1.00 76.44 89 TYR A N 1
ATOM 723 C CA . TYR A 1 89 ? 9.205 -9.410 7.473 1.00 76.44 89 TYR A CA 1
ATOM 724 C C . TYR A 1 89 ? 8.709 -10.735 8.075 1.00 76.44 89 TYR A C 1
ATOM 726 O O . TYR A 1 89 ? 8.899 -10.991 9.262 1.00 76.44 89 TYR A O 1
ATOM 734 N N . GLY A 1 90 ? 8.064 -11.583 7.267 1.00 68.00 90 GLY A N 1
ATOM 735 C CA . GLY A 1 90 ? 7.701 -12.957 7.634 1.00 68.00 90 GLY A CA 1
ATOM 736 C C . GLY A 1 90 ? 8.764 -13.982 7.220 1.00 68.00 90 GLY A C 1
ATOM 737 O O . GLY A 1 90 ? 9.622 -13.696 6.394 1.00 68.00 90 GLY A O 1
ATOM 738 N N . ASN A 1 91 ? 8.675 -15.217 7.726 1.00 69.62 91 ASN A N 1
ATOM 739 C CA . ASN A 1 91 ? 9.619 -16.310 7.410 1.00 69.62 91 ASN A CA 1
ATOM 740 C C . ASN A 1 91 ? 9.721 -16.662 5.910 1.00 69.62 91 ASN A C 1
ATOM 742 O O . ASN A 1 91 ? 10.647 -17.358 5.508 1.00 69.62 91 ASN A O 1
ATOM 746 N N . ALA A 1 92 ? 8.762 -16.213 5.097 1.00 64.19 92 ALA A N 1
ATOM 747 C CA . ALA A 1 92 ? 8.726 -16.400 3.648 1.00 64.19 92 ALA A CA 1
ATOM 748 C C . ALA A 1 92 ? 9.103 -15.128 2.861 1.00 64.19 92 ALA A C 1
ATOM 750 O O . ALA A 1 92 ? 8.912 -15.082 1.648 1.00 64.19 92 ALA A O 1
ATOM 751 N N . ALA A 1 93 ? 9.580 -14.075 3.532 1.00 62.03 93 ALA A N 1
ATOM 752 C CA . ALA A 1 93 ? 9.928 -12.828 2.871 1.00 62.03 93 ALA A CA 1
ATOM 753 C C . ALA A 1 93 ? 11.216 -12.970 2.050 1.00 62.03 93 ALA A C 1
ATOM 755 O O . ALA A 1 93 ? 12.219 -13.509 2.518 1.00 62.03 93 ALA A O 1
ATOM 756 N N . SER A 1 94 ? 11.174 -12.466 0.818 1.00 61.91 94 SER A N 1
ATOM 757 C CA . SER A 1 94 ? 12.332 -12.436 -0.070 1.00 61.91 94 SER A CA 1
ATOM 758 C C . SER A 1 94 ? 13.273 -11.287 0.328 1.00 61.91 94 SER A C 1
ATOM 760 O O . SER A 1 94 ? 12.787 -10.191 0.615 1.00 61.91 94 SER A O 1
ATOM 762 N N . PRO A 1 95 ? 14.606 -11.475 0.324 1.00 59.72 95 PRO A N 1
ATOM 763 C CA . PRO A 1 95 ? 15.568 -10.425 0.680 1.00 59.72 95 PRO A CA 1
ATOM 764 C C . PRO A 1 95 ? 15.636 -9.256 -0.324 1.00 59.72 95 PRO A C 1
ATOM 766 O O . PRO A 1 95 ? 16.345 -8.283 -0.077 1.00 59.72 95 PRO A O 1
ATOM 769 N N . GLU A 1 96 ? 14.899 -9.318 -1.435 1.00 61.16 96 GLU A N 1
ATOM 770 C CA . GLU A 1 96 ? 14.898 -8.324 -2.521 1.00 61.16 96 GLU A CA 1
ATOM 771 C C . GLU A 1 96 ? 14.602 -6.889 -2.053 1.00 61.16 96 GLU A C 1
ATOM 773 O O . GLU A 1 96 ? 15.109 -5.936 -2.635 1.00 61.16 96 GLU A O 1
ATOM 778 N N . ASP A 1 97 ? 13.823 -6.734 -0.981 1.00 54.62 97 ASP A N 1
ATOM 779 C CA . ASP A 1 97 ? 13.391 -5.437 -0.449 1.00 54.62 97 ASP A CA 1
ATOM 780 C C . ASP A 1 97 ? 14.239 -4.946 0.750 1.00 54.62 97 ASP A C 1
ATOM 782 O O . ASP A 1 97 ? 13.872 -3.968 1.403 1.00 54.62 97 ASP A O 1
ATOM 786 N N . THR A 1 98 ? 15.362 -5.614 1.062 1.00 50.25 98 THR A N 1
ATOM 787 C CA . THR A 1 98 ? 16.253 -5.274 2.200 1.00 50.25 98 THR A CA 1
ATOM 788 C C . THR A 1 98 ? 17.519 -4.486 1.828 1.00 50.25 98 THR A C 1
ATOM 790 O O . THR A 1 98 ? 18.400 -4.331 2.674 1.00 50.25 98 THR A O 1
ATOM 793 N N . ALA A 1 99 ? 17.612 -3.971 0.596 1.00 39.44 99 ALA A N 1
ATOM 794 C CA . ALA A 1 99 ? 18.763 -3.209 0.094 1.00 39.44 99 ALA A CA 1
ATOM 795 C C . ALA A 1 99 ? 18.562 -1.685 0.143 1.00 39.44 99 ALA A C 1
ATOM 797 O O . ALA A 1 99 ? 17.466 -1.213 -0.240 1.00 39.44 99 ALA A O 1
#

Radius of gyration: 18.55 Å; chains: 1; bounding box: 45×30×54 Å